Protein AF-A0A1F4DAM4-F1 (afdb_monomer_lite)

pLDDT: mean 96.37, std 4.75, range [58.41, 98.56]

Foldseek 3Di:
DAQQVVQVCCCPPVVPAARCDQQLCQLLVHDHDDDVVVVSLVVVCVVCVVVLVVQFAFDADPPPRDGDPHTRRSNRSSNVVSSVSSVD

Radius of gyration: 13.28 Å; chains: 1; bounding box: 29×27×36 Å

Sequence (88 aa):
MSDILVTKIMLGVFGNVPAFDTNFKKGFHVATFGPKALRKISAVYEEHSTVIDRYRTLTLDFVSGEPTSRKYTRAKVIDMAFFIEGMS

Structure (mmCIF, N/CA/C/O backbone):
data_AF-A0A1F4DAM4-F1
#
_entry.id   AF-A0A1F4DAM4-F1
#
loop_
_atom_site.group_PDB
_atom_site.id
_atom_site.type_symbol
_atom_site.label_atom_id
_atom_site.label_alt_id
_atom_site.label_comp_id
_atom_site.label_asym_id
_atom_site.label_entity_id
_atom_site.label_seq_id
_atom_site.pdbx_PDB_ins_code
_atom_site.Cartn_x
_atom_site.Cartn_y
_atom_site.Cartn_z
_atom_site.occupancy
_atom_site.B_iso_or_equiv
_atom_site.auth_seq_id
_atom_site.auth_comp_id
_atom_site.auth_asym_id
_atom_site.auth_atom_id
_atom_site.pdbx_PDB_model_num
ATOM 1 N N . MET A 1 1 ? 13.063 13.623 -9.476 1.00 58.41 1 MET A N 1
ATOM 2 C CA . MET A 1 1 ? 12.288 13.284 -8.260 1.00 58.41 1 MET A CA 1
ATOM 3 C C . MET A 1 1 ? 12.371 11.775 -8.075 1.00 58.41 1 MET A C 1
ATOM 5 O O . MET A 1 1 ? 12.252 11.081 -9.072 1.00 58.41 1 MET A O 1
ATOM 9 N N . SER A 1 2 ? 12.667 11.270 -6.874 1.00 85.94 2 SER A N 1
ATOM 10 C CA . SER A 1 2 ? 12.787 9.818 -6.636 1.00 85.94 2 SER A CA 1
ATOM 11 C C . SER A 1 2 ? 11.411 9.146 -6.637 1.00 85.94 2 SER A C 1
ATOM 13 O O . SER A 1 2 ? 10.461 9.734 -6.112 1.00 85.94 2 SER A O 1
ATOM 15 N N . ASP A 1 3 ? 11.327 7.910 -7.144 1.00 86.06 3 ASP A N 1
ATOM 16 C CA . ASP A 1 3 ? 10.131 7.055 -7.074 1.00 86.06 3 ASP A CA 1
ATOM 17 C C . ASP A 1 3 ? 9.545 7.015 -5.660 1.00 86.06 3 ASP A C 1
ATOM 19 O O . ASP A 1 3 ? 8.329 7.043 -5.496 1.00 86.06 3 ASP A O 1
ATOM 23 N N . ILE A 1 4 ? 10.398 7.038 -4.631 1.00 92.88 4 ILE A N 1
ATOM 24 C CA . ILE A 1 4 ? 9.986 7.027 -3.222 1.00 92.88 4 ILE A CA 1
ATOM 25 C C . ILE A 1 4 ? 9.106 8.237 -2.897 1.00 92.88 4 ILE A C 1
ATOM 27 O O . ILE A 1 4 ? 8.047 8.086 -2.298 1.00 92.88 4 ILE A O 1
ATOM 31 N N . LEU A 1 5 ? 9.529 9.446 -3.276 1.00 94.94 5 LEU A N 1
ATOM 32 C CA . LEU A 1 5 ? 8.793 10.663 -2.928 1.00 94.94 5 LEU A CA 1
ATOM 33 C C . LEU A 1 5 ? 7.474 10.744 -3.701 1.00 94.94 5 LEU A C 1
ATOM 35 O O . LEU A 1 5 ? 6.440 11.047 -3.112 1.00 94.94 5 LEU A O 1
ATOM 39 N N . VAL A 1 6 ? 7.509 10.426 -5.000 1.00 95.69 6 VAL A N 1
ATOM 40 C CA . VAL A 1 6 ? 6.311 10.402 -5.853 1.00 95.69 6 VAL A CA 1
ATOM 41 C C . VAL A 1 6 ? 5.292 9.418 -5.291 1.00 95.69 6 VAL A C 1
ATOM 43 O O . VAL A 1 6 ? 4.153 9.787 -5.019 1.00 95.69 6 VAL A O 1
ATOM 46 N N . THR A 1 7 ? 5.709 8.178 -5.049 1.00 97.38 7 THR A N 1
ATOM 47 C CA . THR A 1 7 ? 4.793 7.122 -4.611 1.00 97.38 7 THR A CA 1
ATOM 48 C C . THR A 1 7 ? 4.318 7.299 -3.169 1.00 97.38 7 THR A C 1
ATOM 50 O O . THR A 1 7 ? 3.184 6.944 -2.870 1.00 97.38 7 THR A O 1
ATOM 53 N N . LYS A 1 8 ? 5.092 7.944 -2.282 1.00 97.00 8 LYS A N 1
ATOM 54 C CA . LYS A 1 8 ? 4.602 8.349 -0.950 1.00 97.00 8 LYS A CA 1
ATOM 55 C C . LYS A 1 8 ? 3.498 9.400 -1.025 1.00 97.00 8 LYS A C 1
ATOM 57 O O . LYS A 1 8 ? 2.533 9.305 -0.273 1.00 97.00 8 LYS A O 1
ATOM 62 N N . ILE A 1 9 ? 3.602 10.368 -1.939 1.00 97.06 9 ILE A N 1
ATOM 63 C CA . ILE A 1 9 ? 2.511 11.323 -2.195 1.00 97.06 9 ILE A CA 1
ATOM 64 C C . ILE A 1 9 ? 1.304 10.579 -2.773 1.00 97.06 9 ILE A C 1
ATOM 66 O O . ILE A 1 9 ? 0.180 10.785 -2.320 1.00 97.06 9 ILE A O 1
ATOM 70 N N . MET A 1 10 ? 1.531 9.666 -3.721 1.00 97.81 10 MET A N 1
ATOM 71 C CA . MET A 1 10 ? 0.470 8.834 -4.293 1.00 97.81 10 MET A CA 1
ATOM 72 C C . MET A 1 10 ? -0.264 8.003 -3.242 1.00 97.81 10 MET A C 1
ATOM 74 O O . MET A 1 10 ? -1.492 7.948 -3.254 1.00 97.81 10 MET A O 1
ATOM 78 N N . LEU A 1 11 ? 0.462 7.432 -2.285 1.00 97.81 11 LEU A N 1
ATOM 79 C CA . LEU A 1 11 ? -0.115 6.703 -1.165 1.00 97.81 11 LEU A CA 1
ATOM 80 C C . LEU A 1 11 ? -0.852 7.627 -0.186 1.00 97.81 11 LEU A C 1
ATOM 82 O O . LEU A 1 11 ? -1.993 7.352 0.168 1.00 97.81 11 LEU A O 1
ATOM 86 N N . GLY A 1 12 ? -0.207 8.704 0.265 1.00 95.44 12 GLY A N 1
ATOM 87 C CA . GLY A 1 12 ? -0.720 9.559 1.338 1.00 95.44 12 GLY A CA 1
ATOM 88 C C . GLY A 1 12 ? -1.883 10.457 0.919 1.00 95.44 12 GLY A C 1
ATOM 89 O O . GLY A 1 12 ? -2.797 10.676 1.707 1.00 95.44 12 GLY A O 1
ATOM 90 N N . VAL A 1 13 ? -1.866 10.959 -0.318 1.00 96.06 13 VAL A N 1
ATOM 91 C CA . VAL A 1 13 ? -2.889 11.883 -0.834 1.00 96.06 13 VAL A CA 1
ATOM 92 C C . VAL A 1 13 ? -3.975 11.132 -1.597 1.00 96.06 13 VAL A C 1
ATOM 94 O O . VAL A 1 13 ? -5.160 11.350 -1.359 1.00 96.06 13 VAL A O 1
ATOM 97 N N . PHE A 1 14 ? -3.582 10.241 -2.512 1.00 96.50 14 PHE A N 1
ATOM 98 C CA . PHE A 1 14 ? -4.525 9.578 -3.419 1.00 96.50 14 PHE A CA 1
ATOM 99 C C . PHE A 1 14 ? -4.885 8.151 -2.990 1.00 96.50 14 PHE A C 1
ATOM 101 O O . PHE A 1 14 ? -5.901 7.616 -3.431 1.00 96.50 14 PHE A O 1
ATOM 108 N N . GLY A 1 15 ? -4.069 7.512 -2.148 1.00 96.62 15 GLY A N 1
ATOM 109 C CA . GLY A 1 15 ? -4.304 6.154 -1.666 1.00 96.62 15 GLY A CA 1
ATOM 110 C C . GLY A 1 15 ? -4.319 5.084 -2.759 1.00 96.62 15 GLY A C 1
ATOM 111 O O . GLY A 1 15 ? -4.962 4.051 -2.558 1.00 96.62 15 GLY A O 1
ATOM 112 N N . ASN A 1 16 ? -3.653 5.313 -3.899 1.00 97.19 16 ASN A N 1
ATOM 113 C CA . ASN A 1 16 ? -3.800 4.495 -5.113 1.00 97.19 16 ASN A CA 1
ATOM 114 C C . ASN A 1 16 ? -2.591 3.604 -5.457 1.00 97.19 16 ASN A C 1
ATOM 116 O O . ASN A 1 16 ? -2.758 2.624 -6.179 1.00 97.19 16 ASN A O 1
ATOM 120 N N . VAL A 1 17 ? -1.399 3.898 -4.933 1.00 97.31 17 VAL A N 1
ATOM 121 C CA . VAL A 1 17 ? -0.166 3.135 -5.182 1.00 97.31 17 VAL A CA 1
ATOM 122 C C . VAL A 1 17 ? 0.599 2.981 -3.859 1.00 97.31 17 VAL A C 1
ATOM 124 O O . VAL A 1 17 ? 0.644 3.949 -3.101 1.00 97.31 17 VAL A O 1
ATOM 127 N N . PRO A 1 18 ? 1.173 1.801 -3.548 1.00 98.12 18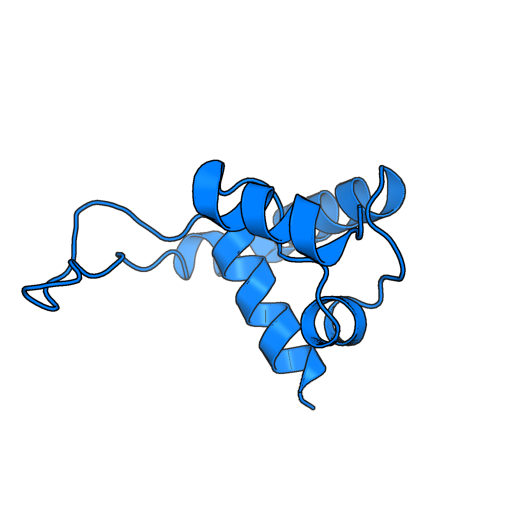 PRO A N 1
ATOM 128 C CA . PRO A 1 18 ? 2.082 1.618 -2.411 1.00 98.12 18 PRO A CA 1
ATOM 129 C C . PRO A 1 18 ? 3.295 2.552 -2.464 1.00 98.12 18 PRO A C 1
ATOM 131 O O . PRO A 1 18 ? 3.674 3.009 -3.541 1.00 98.12 18 PRO A O 1
ATOM 134 N N . ALA A 1 19 ? 3.956 2.806 -1.336 1.00 97.62 19 ALA A N 1
ATOM 135 C CA . ALA A 1 19 ? 5.193 3.575 -1.351 1.00 97.62 19 ALA A CA 1
ATOM 136 C C . ALA A 1 19 ? 6.350 2.687 -1.835 1.00 97.62 19 ALA A C 1
ATOM 138 O O . ALA A 1 19 ? 6.659 1.670 -1.230 1.00 97.62 19 ALA A O 1
ATOM 139 N N . PHE A 1 20 ? 7.048 3.082 -2.902 1.00 97.12 20 PHE A N 1
ATOM 140 C CA . PHE A 1 20 ? 8.184 2.337 -3.468 1.00 97.12 20 PHE A CA 1
ATOM 141 C C . PHE A 1 20 ? 9.482 2.583 -2.678 1.00 97.12 20 PHE A C 1
ATOM 143 O O . PHE A 1 20 ? 10.544 2.849 -3.251 1.00 97.12 20 PHE A O 1
ATOM 150 N N . ASP A 1 21 ? 9.402 2.523 -1.349 1.00 95.81 21 ASP A N 1
ATOM 151 C CA . ASP A 1 21 ? 10.560 2.595 -0.462 1.00 95.81 21 ASP A CA 1
ATOM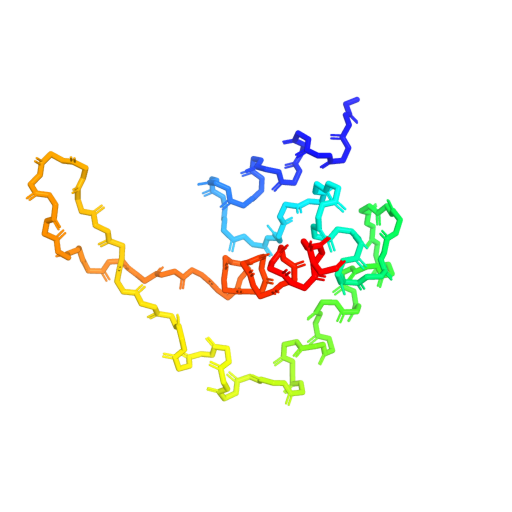 152 C C . ASP A 1 21 ? 11.379 1.294 -0.456 1.00 95.81 21 ASP A C 1
ATOM 154 O O . ASP A 1 21 ? 11.091 0.344 -1.184 1.00 95.81 21 ASP A O 1
ATOM 158 N N . THR A 1 22 ? 12.480 1.277 0.296 1.00 96.06 22 THR A N 1
ATOM 159 C CA . THR A 1 22 ? 13.420 0.149 0.308 1.00 96.06 22 THR A CA 1
ATOM 160 C C . THR A 1 22 ? 12.758 -1.161 0.727 1.00 96.06 22 THR A C 1
ATOM 162 O O . THR A 1 22 ? 12.991 -2.180 0.078 1.00 96.06 22 THR A O 1
ATOM 165 N N . ASN A 1 23 ? 11.919 -1.136 1.763 1.00 97.62 23 ASN A N 1
ATOM 166 C CA . ASN A 1 23 ? 11.322 -2.349 2.312 1.00 97.62 23 ASN A CA 1
ATOM 167 C C . ASN A 1 23 ? 10.239 -2.874 1.380 1.00 97.62 23 ASN A C 1
ATOM 169 O O . ASN A 1 23 ? 10.292 -4.041 1.005 1.00 97.62 23 ASN A O 1
ATOM 173 N N . PHE A 1 24 ? 9.339 -2.008 0.903 1.00 97.88 24 PHE A N 1
ATOM 174 C CA . PHE A 1 24 ? 8.342 -2.426 -0.078 1.00 97.88 24 PHE A CA 1
ATOM 175 C C . PHE A 1 24 ? 9.003 -3.018 -1.324 1.00 97.88 24 PHE A C 1
ATOM 177 O O . PHE A 1 24 ? 8.621 -4.089 -1.778 1.00 97.88 24 PHE A O 1
ATOM 184 N N . LYS A 1 25 ? 10.034 -2.362 -1.872 1.00 97.31 25 LYS A N 1
ATOM 185 C CA . LYS A 1 25 ? 10.752 -2.865 -3.053 1.00 97.31 25 LYS A CA 1
ATOM 186 C C . LYS A 1 25 ? 11.401 -4.225 -2.817 1.00 97.31 25 LYS A C 1
ATOM 188 O O . LYS A 1 25 ? 11.348 -5.072 -3.710 1.00 97.31 25 LYS A O 1
ATOM 193 N N . LYS A 1 26 ? 11.990 -4.431 -1.635 1.00 97.62 26 LYS A N 1
ATOM 194 C CA . LYS A 1 26 ? 12.589 -5.705 -1.233 1.00 97.62 26 LYS A CA 1
ATOM 195 C C . LYS A 1 26 ? 11.519 -6.790 -1.094 1.00 97.62 26 LYS A C 1
ATOM 197 O O . LYS A 1 26 ? 11.588 -7.772 -1.822 1.00 97.62 26 LYS A O 1
ATOM 202 N N . GLY A 1 27 ? 10.496 -6.582 -0.265 1.00 97.69 27 GLY A N 1
ATOM 203 C CA . GLY A 1 27 ? 9.447 -7.581 -0.030 1.00 97.69 27 GLY A CA 1
ATOM 204 C C . GLY A 1 27 ? 8.590 -7.858 -1.2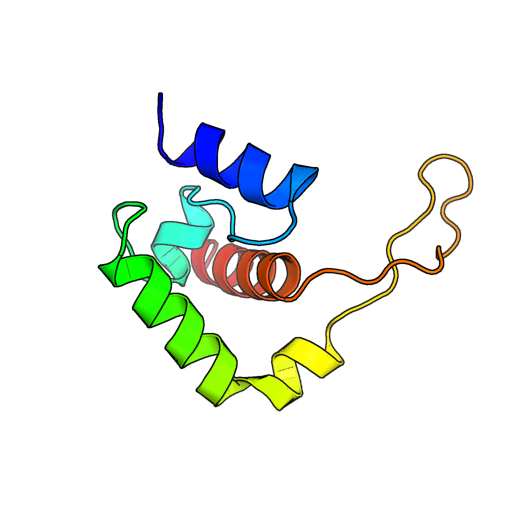68 1.00 97.69 27 GLY A C 1
ATOM 205 O O . GLY A 1 27 ? 8.276 -9.000 -1.594 1.00 97.69 27 GLY A O 1
ATOM 206 N N . PHE A 1 28 ? 8.271 -6.823 -2.043 1.00 97.69 28 PHE A N 1
ATOM 207 C CA . PHE A 1 28 ? 7.492 -6.955 -3.273 1.00 97.69 28 PHE A CA 1
ATOM 208 C C . PHE A 1 28 ? 8.329 -7.402 -4.478 1.00 97.69 28 PHE A C 1
ATOM 210 O O . PHE A 1 28 ? 7.775 -7.694 -5.541 1.00 97.69 28 PHE A O 1
ATOM 217 N N . HIS A 1 29 ? 9.656 -7.469 -4.345 1.00 96.81 29 HIS A N 1
ATOM 218 C CA . HIS A 1 29 ? 10.590 -7.825 -5.411 1.00 96.81 29 HIS A CA 1
ATOM 219 C C . HIS A 1 29 ? 10.398 -6.960 -6.674 1.00 96.81 29 HIS A C 1
ATOM 221 O O . HIS A 1 29 ? 10.095 -7.468 -7.764 1.00 96.81 29 HIS A O 1
ATOM 227 N N . VAL A 1 30 ? 10.521 -5.634 -6.524 1.00 95.69 30 VAL A N 1
ATOM 228 C CA . VAL A 1 30 ? 10.467 -4.651 -7.625 1.00 95.69 30 VAL A CA 1
ATOM 229 C C . VAL A 1 30 ? 11.547 -3.581 -7.479 1.00 95.69 30 VAL A C 1
ATOM 231 O O . VAL A 1 30 ? 11.901 -3.196 -6.373 1.00 95.69 30 VAL A O 1
ATOM 234 N N . ALA A 1 31 ? 12.058 -3.070 -8.601 1.00 91.00 31 ALA A N 1
ATOM 235 C CA . ALA A 1 31 ? 13.145 -2.086 -8.594 1.00 91.00 31 ALA A CA 1
ATOM 236 C C . ALA A 1 31 ? 12.656 -0.633 -8.718 1.00 91.00 31 ALA A C 1
ATOM 238 O O . ALA A 1 31 ? 13.079 0.226 -7.945 1.00 91.00 31 ALA A O 1
ATOM 239 N N . THR A 1 32 ? 11.772 -0.360 -9.682 1.00 93.31 32 THR A N 1
ATOM 240 C CA . THR A 1 32 ? 11.319 0.994 -10.031 1.00 93.31 32 THR A CA 1
ATOM 241 C C . THR A 1 32 ? 9.809 1.061 -10.209 1.00 93.31 32 THR A C 1
ATOM 243 O O . THR A 1 32 ? 9.146 0.067 -10.533 1.00 93.31 32 THR A O 1
ATOM 246 N N . PHE A 1 33 ? 9.262 2.252 -9.992 1.00 95.69 33 PHE A N 1
ATOM 247 C CA . PHE A 1 33 ? 7.871 2.561 -10.267 1.00 95.69 33 PHE A CA 1
ATOM 248 C C . PHE A 1 33 ? 7.639 2.667 -11.780 1.00 95.69 33 PHE A C 1
ATOM 250 O O . PHE A 1 33 ? 8.396 3.307 -12.507 1.00 95.69 33 PHE A O 1
ATOM 257 N N . GLY A 1 34 ? 6.586 2.019 -12.279 1.00 96.00 34 GLY A N 1
ATOM 258 C CA . GLY A 1 34 ? 6.247 2.054 -13.698 1.00 96.00 34 GLY A CA 1
ATOM 259 C C . GLY A 1 34 ? 5.214 1.003 -14.107 1.00 96.00 34 GLY A C 1
ATOM 260 O O . GLY A 1 34 ? 4.752 0.220 -13.270 1.00 96.00 34 GLY A O 1
ATOM 261 N N . PRO A 1 35 ? 4.864 0.926 -15.405 1.00 97.50 35 PRO A N 1
ATOM 262 C CA . PRO A 1 35 ? 3.760 0.093 -15.889 1.00 97.50 35 PRO A CA 1
ATOM 263 C C . PRO A 1 35 ? 3.891 -1.394 -15.541 1.00 97.50 35 PRO A C 1
ATOM 265 O O . PRO A 1 35 ? 2.900 -2.049 -15.227 1.00 97.50 35 PRO A O 1
ATOM 268 N N . LYS A 1 36 ? 5.115 -1.940 -15.564 1.00 97.00 36 LYS A N 1
ATOM 269 C CA . LYS A 1 36 ? 5.370 -3.338 -15.185 1.00 97.00 36 LYS A CA 1
ATOM 270 C C . LYS A 1 36 ? 5.052 -3.587 -13.708 1.00 97.00 36 LYS A C 1
ATOM 272 O O . LYS A 1 36 ? 4.400 -4.579 -13.395 1.00 97.00 36 LYS A O 1
ATOM 277 N N . ALA A 1 37 ? 5.484 -2.690 -12.822 1.00 97.25 37 ALA A N 1
ATOM 278 C CA . ALA A 1 37 ? 5.211 -2.804 -11.394 1.00 97.25 37 ALA A CA 1
ATOM 279 C C . ALA A 1 37 ? 3.715 -2.625 -11.095 1.00 97.25 37 ALA A C 1
ATOM 281 O O . ALA A 1 37 ? 3.161 -3.395 -10.321 1.00 97.25 37 ALA A O 1
ATOM 282 N N . LEU A 1 38 ? 3.042 -1.690 -11.775 1.00 97.62 38 LEU A N 1
ATOM 283 C CA . LEU A 1 38 ? 1.594 -1.485 -11.648 1.00 97.62 38 LEU A CA 1
ATOM 284 C C . LEU A 1 38 ? 0.784 -2.721 -12.060 1.00 97.62 38 LEU A C 1
ATOM 286 O O . LEU A 1 38 ? -0.122 -3.122 -11.335 1.00 97.62 38 LEU A O 1
ATOM 290 N N . ARG A 1 39 ? 1.143 -3.378 -13.171 1.00 98.25 39 ARG A N 1
ATOM 291 C CA . ARG A 1 39 ? 0.511 -4.650 -13.567 1.00 98.25 39 ARG A CA 1
ATOM 292 C C . ARG A 1 39 ? 0.734 -5.751 -12.531 1.00 98.25 39 ARG A C 1
ATOM 294 O O . ARG A 1 39 ? -0.199 -6.481 -12.225 1.00 98.25 39 ARG A O 1
ATOM 301 N N . LYS A 1 40 ? 1.941 -5.839 -11.957 1.00 98.25 40 LYS A N 1
ATOM 302 C CA . LYS A 1 40 ? 2.242 -6.796 -10.879 1.00 98.25 40 LYS A CA 1
ATOM 303 C C . LYS A 1 40 ? 1.399 -6.522 -9.628 1.00 98.25 40 LYS A C 1
ATOM 305 O O . LYS A 1 40 ? 0.886 -7.461 -9.037 1.00 98.25 40 LYS A O 1
ATOM 310 N N . ILE A 1 41 ? 1.223 -5.254 -9.249 1.00 98.25 41 ILE A N 1
ATOM 311 C CA . ILE A 1 41 ? 0.351 -4.861 -8.128 1.00 98.25 41 ILE A CA 1
ATOM 312 C C . ILE A 1 41 ? -1.103 -5.263 -8.404 1.00 98.25 41 ILE A C 1
ATOM 314 O O . ILE A 1 41 ? -1.744 -5.799 -7.506 1.00 98.25 41 ILE A O 1
ATOM 318 N N . SER A 1 42 ? -1.605 -5.054 -9.630 1.00 97.88 42 SER A N 1
ATOM 319 C CA . SER A 1 42 ? -2.958 -5.494 -10.020 1.00 97.88 42 SER A CA 1
ATOM 320 C C . SER A 1 42 ? -3.118 -7.001 -9.862 1.00 97.88 42 SER A C 1
ATOM 322 O O . SER A 1 42 ? -4.035 -7.438 -9.179 1.00 97.88 42 SER A O 1
ATOM 324 N N . ALA A 1 43 ? -2.176 -7.783 -10.401 1.00 98.38 43 ALA A N 1
ATOM 325 C CA . ALA A 1 43 ? -2.213 -9.241 -10.314 1.00 98.38 43 ALA A CA 1
ATOM 326 C C . ALA A 1 43 ? -2.219 -9.735 -8.858 1.00 98.38 43 ALA A C 1
ATOM 328 O O . ALA A 1 43 ? -3.031 -10.577 -8.496 1.00 98.38 43 ALA A O 1
ATOM 329 N N . VAL A 1 44 ? -1.378 -9.149 -7.998 1.00 98.06 44 VAL A N 1
ATOM 330 C CA . VAL A 1 44 ? -1.339 -9.482 -6.564 1.00 98.06 44 VAL A CA 1
ATOM 331 C C . VAL A 1 44 ? -2.640 -9.104 -5.855 1.00 98.06 44 VAL A C 1
ATOM 333 O O . VAL A 1 44 ? -3.106 -9.844 -4.990 1.00 98.06 44 VAL A O 1
ATOM 336 N N . TYR A 1 45 ? -3.251 -7.969 -6.210 1.00 98.25 45 TYR A N 1
ATOM 337 C CA . TYR A 1 45 ? -4.567 -7.628 -5.681 1.00 98.25 45 TYR A CA 1
ATOM 338 C C . TYR A 1 45 ? -5.634 -8.623 -6.135 1.00 98.25 45 TYR A C 1
ATOM 340 O O . TYR A 1 45 ? -6.418 -9.065 -5.307 1.00 98.25 45 TYR A O 1
ATOM 348 N N . GLU A 1 46 ? -5.673 -8.977 -7.416 1.00 98.50 46 GLU A N 1
ATOM 349 C CA . GLU A 1 46 ? -6.657 -9.911 -7.967 1.00 98.50 46 GLU A CA 1
ATOM 350 C C . GLU A 1 46 ? -6.546 -11.289 -7.299 1.00 98.50 46 GLU A C 1
ATOM 352 O O . GLU A 1 46 ? -7.549 -11.814 -6.811 1.00 98.50 46 GLU A O 1
ATOM 357 N N . GLU A 1 47 ? -5.323 -11.812 -7.175 1.00 98.56 47 GLU A N 1
ATOM 358 C CA . GLU A 1 47 ? -5.021 -13.110 -6.559 1.00 98.56 47 GLU A CA 1
ATOM 359 C C . GLU A 1 47 ? -5.373 -13.165 -5.062 1.00 98.56 47 GLU A C 1
ATOM 361 O O . GLU A 1 47 ? -5.863 -14.182 -4.571 1.00 98.56 47 GLU A O 1
ATOM 366 N N . HIS A 1 48 ? -5.181 -12.065 -4.325 1.00 98.25 48 HIS A N 1
ATOM 367 C CA . HIS A 1 48 ? -5.375 -12.019 -2.868 1.00 98.25 48 HIS A CA 1
ATOM 368 C C . HIS A 1 48 ? -6.486 -11.063 -2.416 1.00 98.25 48 HIS A C 1
ATOM 370 O O . HIS A 1 48 ? -6.517 -10.633 -1.257 1.00 98.25 48 HIS A O 1
ATOM 376 N N . SER A 1 49 ? -7.419 -10.735 -3.312 1.00 98.25 49 SER A N 1
ATOM 377 C CA . SER A 1 49 ? -8.435 -9.692 -3.109 1.00 98.25 49 SER A CA 1
ATOM 378 C C . SER A 1 49 ? -9.241 -9.895 -1.830 1.00 98.25 49 SER A C 1
ATOM 380 O O . SER A 1 49 ? -9.422 -8.950 -1.066 1.00 98.25 49 SER A O 1
ATOM 382 N N . THR A 1 50 ? -9.648 -11.134 -1.534 1.00 98.44 50 THR A N 1
ATOM 383 C CA . THR A 1 50 ? -10.398 -11.479 -0.317 1.00 98.44 50 THR A CA 1
ATOM 384 C C . THR A 1 50 ? -9.642 -11.111 0.960 1.00 98.44 50 THR A C 1
ATOM 386 O O . THR A 1 50 ? -10.222 -10.526 1.875 1.00 98.44 50 THR A O 1
ATOM 389 N N . VAL A 1 51 ? -8.346 -11.428 1.031 1.00 97.88 51 VAL A N 1
ATOM 390 C CA . VAL A 1 51 ? -7.511 -11.137 2.204 1.00 97.88 51 VAL A CA 1
ATOM 391 C C . VAL A 1 51 ? -7.247 -9.636 2.290 1.00 97.88 51 VAL A C 1
ATOM 393 O O . VAL A 1 51 ? -7.473 -9.032 3.336 1.00 97.88 51 VAL A O 1
ATOM 396 N N . ILE A 1 52 ? -6.854 -9.008 1.181 1.00 98.31 52 ILE A N 1
ATOM 397 C CA . ILE A 1 52 ? -6.566 -7.571 1.136 1.00 98.31 52 ILE A CA 1
ATOM 398 C C . ILE A 1 52 ? -7.793 -6.754 1.548 1.00 98.31 52 ILE A C 1
ATOM 400 O O . ILE A 1 52 ? -7.674 -5.857 2.381 1.00 98.31 52 ILE A O 1
ATOM 404 N N . ASP A 1 53 ? -8.978 -7.069 1.016 1.00 98.25 53 ASP A N 1
ATOM 405 C CA . ASP A 1 53 ? -10.203 -6.341 1.346 1.00 98.25 53 ASP A CA 1
ATOM 406 C C . ASP A 1 53 ? -10.676 -6.602 2.786 1.00 98.25 53 ASP A C 1
ATOM 408 O O . ASP A 1 53 ? -11.206 -5.683 3.418 1.00 98.25 53 ASP A O 1
ATOM 412 N N . ARG A 1 54 ? -10.415 -7.792 3.352 1.00 97.94 54 ARG A N 1
ATOM 413 C CA . ARG A 1 54 ? -10.678 -8.094 4.772 1.00 97.94 54 ARG A CA 1
ATOM 414 C C . ARG A 1 54 ? -9.821 -7.244 5.717 1.00 97.94 54 ARG A C 1
ATOM 416 O O . ARG A 1 54 ? -10.330 -6.803 6.743 1.00 97.94 54 ARG A O 1
ATOM 423 N N . TYR A 1 55 ? -8.556 -6.988 5.383 1.00 97.56 55 TYR A N 1
ATOM 424 C CA . TYR A 1 55 ? -7.619 -6.246 6.243 1.00 97.56 55 TYR A CA 1
ATOM 425 C C . TYR A 1 55 ? -7.676 -4.716 6.087 1.00 97.56 55 TYR A C 1
ATOM 427 O O . TYR A 1 55 ? -6.841 -3.990 6.630 1.00 97.56 55 TYR A O 1
ATOM 435 N N . ARG A 1 56 ? -8.692 -4.184 5.400 1.00 97.75 56 ARG A N 1
ATOM 436 C CA . ARG A 1 56 ? -8.958 -2.739 5.340 1.00 97.75 56 ARG A CA 1
ATOM 437 C C . ARG A 1 56 ? -9.572 -2.245 6.656 1.00 97.75 56 ARG A C 1
ATOM 439 O O . ARG A 1 56 ? -10.787 -2.066 6.753 1.00 97.75 56 ARG A O 1
ATOM 446 N N . THR A 1 57 ? -8.723 -2.036 7.661 1.00 96.12 57 THR A N 1
ATOM 447 C CA . THR A 1 57 ? -9.113 -1.521 8.985 1.00 96.12 57 THR A CA 1
ATOM 448 C C . THR A 1 57 ? -9.462 -0.029 8.955 1.00 96.12 57 THR A C 1
ATOM 450 O O . THR A 1 57 ? -9.060 0.683 8.031 1.00 96.12 57 THR A O 1
ATOM 453 N N . LEU A 1 58 ? -10.221 0.440 9.950 1.00 97.88 58 LEU A N 1
ATOM 454 C CA . LEU A 1 58 ? -10.544 1.857 10.117 1.00 97.88 58 LEU A CA 1
ATOM 455 C C . LEU A 1 58 ? -9.286 2.652 10.493 1.00 97.88 58 LEU A C 1
ATOM 457 O O . LEU A 1 58 ? -8.463 2.193 11.283 1.00 97.88 58 LEU A O 1
ATOM 461 N N . THR A 1 59 ? -9.130 3.843 9.919 1.00 96.06 59 THR A N 1
ATOM 462 C CA . THR A 1 59 ? -8.091 4.790 10.332 1.00 96.06 59 THR A CA 1
ATOM 463 C C . THR A 1 59 ? -8.479 5.440 11.645 1.00 96.06 59 THR A C 1
ATOM 465 O O . THR A 1 59 ? -9.669 5.574 11.920 1.00 96.06 59 THR A O 1
ATOM 468 N N . LEU A 1 60 ? -7.493 5.885 12.415 1.00 97.06 60 LEU A N 1
ATOM 469 C CA . LEU A 1 60 ? -7.717 6.579 13.679 1.00 97.06 60 LEU A CA 1
ATOM 470 C C . LEU A 1 60 ? -7.737 8.091 13.464 1.00 97.06 60 LEU A C 1
ATOM 472 O O . LEU A 1 60 ? -6.989 8.614 12.633 1.00 97.06 60 LEU A O 1
ATOM 476 N N . ASP A 1 61 ? -8.594 8.778 14.207 1.00 96.94 61 ASP A N 1
ATOM 477 C CA . ASP A 1 61 ? -8.504 10.222 14.357 1.00 96.94 61 ASP A CA 1
ATOM 478 C C . A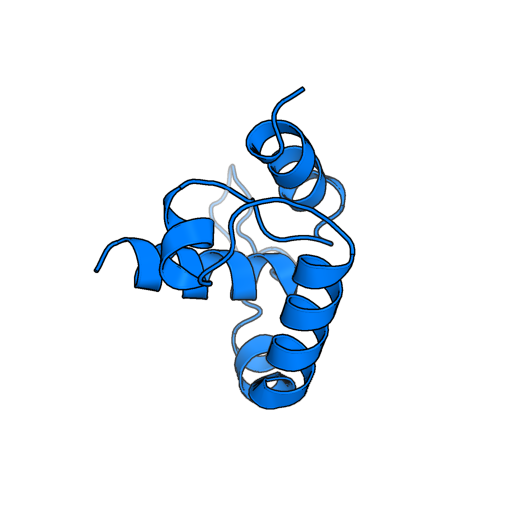SP A 1 61 ? -7.252 10.560 15.173 1.00 96.94 61 ASP A C 1
ATOM 480 O O . ASP A 1 61 ? -6.961 9.924 16.184 1.00 96.94 61 ASP A O 1
ATOM 484 N N . PHE A 1 62 ? -6.481 11.546 14.714 1.00 94.56 62 PHE A N 1
ATOM 485 C CA . PHE A 1 62 ? -5.160 11.814 15.285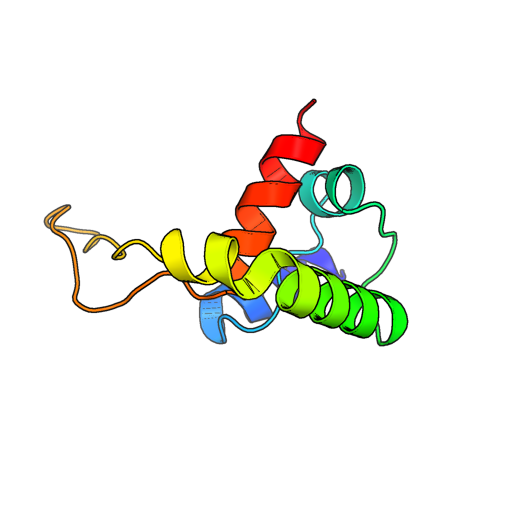 1.00 94.56 62 PHE A CA 1
ATOM 486 C C . PHE A 1 62 ? -5.226 12.371 16.711 1.00 94.56 62 PHE A C 1
ATOM 488 O O . PHE A 1 62 ? -4.319 12.125 17.501 1.00 94.56 62 PHE A O 1
ATOM 495 N N . VAL A 1 63 ? -6.274 13.128 17.040 1.00 97.62 63 VAL A N 1
ATOM 496 C CA . VAL A 1 63 ? -6.394 13.791 18.344 1.00 97.62 63 VAL A CA 1
ATOM 497 C C . VAL A 1 63 ? -6.997 12.843 19.374 1.00 97.62 63 VAL A C 1
ATOM 499 O O . VAL A 1 63 ? -6.482 12.732 20.482 1.00 97.62 63 VAL A O 1
ATOM 502 N N . SER A 1 64 ? -8.086 12.167 19.013 1.00 97.12 64 SER A N 1
ATOM 503 C CA . SER A 1 64 ? -8.838 11.304 19.929 1.00 97.12 64 SER A CA 1
ATOM 504 C C . SER A 1 64 ? -8.322 9.868 19.990 1.00 97.12 64 SER A C 1
ATOM 506 O O . SER A 1 64 ? -8.571 9.182 20.974 1.00 97.12 64 SER A O 1
ATOM 508 N N . GLY A 1 65 ? -7.619 9.394 18.957 1.00 96.81 65 GLY A N 1
ATOM 509 C CA . GLY A 1 65 ? -7.231 7.988 18.825 1.00 96.81 65 GLY A CA 1
ATOM 510 C C . GLY A 1 65 ? -8.393 7.053 18.474 1.00 96.81 65 GLY A C 1
ATOM 511 O O . GLY A 1 65 ? -8.170 5.857 18.300 1.00 96.81 65 GLY A O 1
ATOM 512 N N . GLU A 1 66 ? -9.611 7.577 18.330 1.00 98.06 66 GLU A N 1
ATOM 513 C CA . GLU A 1 66 ? -10.802 6.784 18.040 1.00 98.06 66 GLU A CA 1
ATOM 514 C C . GLU A 1 66 ? -10.889 6.397 16.553 1.00 98.06 66 GLU A C 1
ATOM 516 O O . GLU A 1 66 ? -10.405 7.131 15.680 1.00 98.06 66 GLU A O 1
ATOM 521 N N . PRO A 1 67 ? -11.528 5.262 16.212 1.00 98.06 67 PRO A N 1
ATOM 522 C CA . PRO A 1 67 ? -11.763 4.889 14.824 1.00 98.06 67 PRO A CA 1
ATOM 523 C C . PRO A 1 67 ? -12.606 5.927 14.070 1.00 98.06 67 PRO A C 1
ATOM 525 O O . PRO A 1 67 ? -13.690 6.323 14.488 1.00 98.06 67 PRO A O 1
ATOM 528 N N . THR A 1 68 ? -12.143 6.312 12.886 1.00 97.19 68 THR A N 1
ATOM 529 C CA . THR A 1 68 ? -12.909 7.105 11.913 1.00 97.19 68 THR A CA 1
ATOM 530 C C . THR A 1 68 ? -13.763 6.204 11.017 1.00 97.19 68 THR A C 1
ATOM 532 O O . THR A 1 68 ? -13.603 4.988 10.998 1.00 97.19 68 THR A O 1
ATOM 535 N N . SER A 1 69 ? -14.611 6.791 10.168 1.00 96.94 69 SER A N 1
ATOM 536 C CA . SER A 1 69 ? -15.345 6.053 9.126 1.00 96.94 69 SER A CA 1
ATOM 537 C C . SER A 1 69 ? -14.492 5.649 7.912 1.00 96.94 69 SER A C 1
ATOM 539 O O . SER A 1 69 ? -14.958 4.908 7.042 1.00 96.94 69 SER A O 1
ATOM 541 N N . ARG A 1 70 ? -13.246 6.132 7.813 1.00 95.38 70 ARG A N 1
ATOM 542 C CA . ARG A 1 70 ? -12.357 5.852 6.679 1.00 95.38 70 ARG A CA 1
ATOM 543 C C . ARG A 1 70 ? -11.618 4.547 6.922 1.00 95.38 70 ARG A C 1
ATOM 545 O O . ARG A 1 70 ? -11.092 4.318 8.002 1.00 95.38 70 ARG A O 1
ATOM 552 N N . LYS A 1 71 ? -11.539 3.701 5.897 1.00 97.19 71 LYS A N 1
ATOM 553 C CA . LYS A 1 71 ? -10.720 2.483 5.914 1.00 97.19 71 LYS A CA 1
ATOM 554 C C . LYS A 1 71 ? -9.389 2.718 5.218 1.00 97.19 71 LYS A C 1
ATOM 556 O O . LYS A 1 71 ? -9.324 3.513 4.279 1.00 97.19 71 LYS A O 1
ATOM 561 N N . TYR A 1 72 ? -8.370 1.945 5.584 1.00 97.31 72 TYR A N 1
ATOM 562 C CA . TYR A 1 72 ? -7.188 1.794 4.743 1.00 97.31 72 TYR A CA 1
ATOM 563 C C . TYR A 1 72 ? -7.585 1.442 3.306 1.00 97.31 72 TYR A C 1
ATOM 565 O O . TYR A 1 72 ? -8.498 0.646 3.039 1.00 97.31 72 TYR A O 1
ATOM 573 N N . THR A 1 73 ? -6.900 2.082 2.360 1.00 98.00 73 THR A N 1
ATOM 574 C CA . THR A 1 73 ? -7.033 1.736 0.949 1.00 98.00 73 THR A CA 1
ATOM 575 C C . THR A 1 73 ? -6.356 0.396 0.686 1.00 98.00 73 THR A C 1
ATOM 577 O O . THR A 1 73 ? -5.504 -0.053 1.453 1.00 98.00 73 THR A O 1
ATOM 580 N N . ARG A 1 74 ? -6.700 -0.245 -0.433 1.00 98.38 74 ARG A N 1
ATOM 581 C CA . ARG A 1 74 ? -6.027 -1.477 -0.877 1.00 98.38 74 ARG A CA 1
ATOM 582 C C . ARG A 1 74 ? -4.529 -1.259 -1.045 1.00 98.38 74 ARG A C 1
ATOM 584 O O . ARG A 1 74 ? -3.745 -2.078 -0.585 1.00 98.38 74 ARG A O 1
ATOM 591 N N . ALA A 1 75 ? -4.147 -0.114 -1.616 1.00 98.25 75 ALA A N 1
ATOM 592 C CA . ALA A 1 75 ? -2.751 0.276 -1.743 1.00 98.25 75 ALA A CA 1
ATOM 593 C C . ALA A 1 75 ? -2.053 0.328 -0.379 1.00 98.25 75 ALA A C 1
ATOM 595 O O . ALA A 1 75 ? -0.944 -0.173 -0.270 1.00 98.25 75 ALA A O 1
ATOM 596 N N . LYS A 1 76 ? -2.711 0.844 0.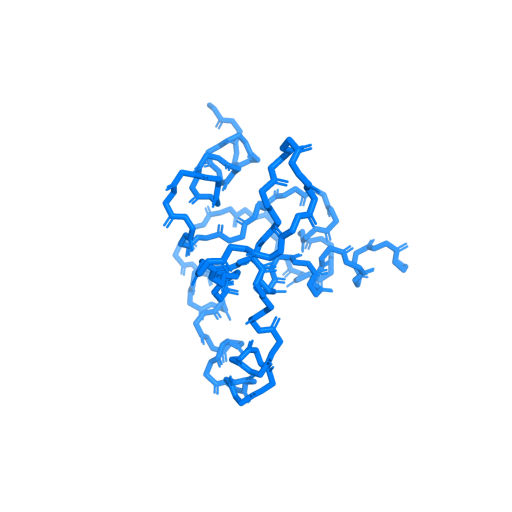671 1.00 98.12 76 LYS A N 1
ATOM 597 C CA . LYS A 1 76 ? -2.138 0.884 2.024 1.00 98.12 76 LYS A CA 1
ATOM 598 C C . LYS A 1 76 ? -1.983 -0.498 2.660 1.00 98.12 76 LYS A C 1
ATOM 600 O O . LYS A 1 76 ? -1.004 -0.729 3.365 1.00 98.12 76 LYS A O 1
ATOM 605 N N . VAL A 1 77 ? -2.926 -1.408 2.424 1.00 98.44 77 VAL A N 1
ATOM 606 C CA . VAL A 1 77 ? -2.825 -2.793 2.917 1.00 98.44 77 VAL A CA 1
ATOM 607 C C . VAL A 1 77 ? -1.673 -3.526 2.221 1.00 98.44 77 VAL A C 1
ATOM 609 O O . VAL A 1 77 ? -0.838 -4.120 2.894 1.00 98.44 77 VAL A O 1
ATOM 612 N N . ILE A 1 78 ? -1.581 -3.418 0.891 1.00 98.44 78 ILE A N 1
ATOM 613 C CA . ILE A 1 78 ? -0.494 -4.005 0.088 1.00 98.44 78 ILE A CA 1
ATOM 614 C C . ILE A 1 78 ? 0.866 -3.414 0.491 1.00 98.44 78 ILE A C 1
ATOM 616 O O . ILE A 1 78 ? 1.824 -4.155 0.692 1.00 98.44 78 ILE A O 1
ATOM 620 N N . ASP A 1 79 ? 0.936 -2.091 0.657 1.00 98.25 79 ASP A N 1
ATOM 621 C CA . ASP A 1 79 ? 2.109 -1.361 1.150 1.00 98.25 79 ASP A CA 1
ATOM 622 C C . ASP A 1 79 ? 2.639 -1.956 2.457 1.00 98.25 79 ASP A C 1
ATOM 624 O O . ASP A 1 79 ? 3.812 -2.298 2.544 1.00 98.25 79 ASP A O 1
ATOM 628 N N . MET A 1 80 ? 1.768 -2.163 3.450 1.00 97.81 80 MET A N 1
ATOM 629 C CA . MET A 1 80 ? 2.183 -2.713 4.744 1.00 97.81 80 MET A CA 1
ATOM 630 C C . MET A 1 80 ? 2.567 -4.186 4.678 1.00 97.81 80 MET A C 1
ATOM 632 O O . MET A 1 80 ? 3.544 -4.566 5.315 1.00 97.81 80 MET A O 1
ATOM 636 N N . ALA A 1 81 ? 1.857 -5.003 3.897 1.00 97.75 81 ALA A N 1
ATOM 637 C CA . ALA A 1 81 ? 2.189 -6.419 3.758 1.00 97.75 81 ALA A CA 1
ATOM 638 C C . ALA A 1 81 ? 3.629 -6.605 3.249 1.00 97.75 81 ALA A C 1
ATOM 640 O O . ALA A 1 81 ? 4.427 -7.306 3.868 1.00 97.75 81 ALA A O 1
ATOM 641 N N . PHE A 1 82 ? 3.992 -5.903 2.173 1.00 98.25 82 PHE A N 1
ATOM 642 C CA . PHE A 1 82 ? 5.328 -6.024 1.587 1.00 98.25 82 PHE A CA 1
ATOM 643 C C . PHE A 1 82 ? 6.388 -5.162 2.270 1.00 98.25 82 PHE A C 1
ATOM 645 O O . PHE A 1 82 ? 7.574 -5.451 2.138 1.00 98.25 82 PHE A O 1
ATOM 652 N N . PHE A 1 83 ? 5.994 -4.141 3.032 1.00 98.00 83 PHE A N 1
ATOM 653 C CA . PHE A 1 83 ? 6.910 -3.477 3.953 1.00 98.00 83 PHE A CA 1
ATOM 654 C C . PHE A 1 83 ? 7.413 -4.457 5.020 1.00 98.00 83 PHE A C 1
ATOM 656 O O . PHE A 1 83 ? 8.620 -4.535 5.233 1.00 98.00 83 PHE A O 1
ATOM 663 N N . ILE A 1 84 ? 6.512 -5.229 5.645 1.00 97.75 84 ILE A N 1
ATOM 664 C CA . ILE A 1 84 ? 6.876 -6.239 6.651 1.00 97.75 84 ILE A CA 1
ATOM 665 C C . ILE A 1 84 ? 7.734 -7.344 6.027 1.00 97.75 84 ILE A C 1
ATOM 667 O O . ILE A 1 84 ? 8.801 -7.634 6.555 1.00 97.75 84 ILE A O 1
ATOM 671 N N . GLU A 1 85 ? 7.340 -7.876 4.867 1.00 97.56 85 GLU A N 1
ATOM 672 C CA . GLU A 1 85 ? 8.141 -8.866 4.124 1.00 97.56 85 GLU A CA 1
ATOM 673 C C . GLU A 1 85 ? 9.546 -8.339 3.761 1.00 97.56 85 GLU A C 1
ATOM 675 O O . GLU A 1 85 ? 10.526 -9.077 3.716 1.00 97.56 85 GLU A O 1
ATOM 680 N N . GLY A 1 86 ? 9.680 -7.034 3.516 1.00 97.75 86 GLY A N 1
ATOM 681 C CA . GLY A 1 86 ? 10.972 -6.403 3.253 1.00 97.75 86 GLY A CA 1
ATOM 682 C C . GLY A 1 86 ? 11.878 -6.272 4.478 1.00 97.75 86 GLY A C 1
ATOM 683 O O . GLY A 1 86 ? 13.090 -6.105 4.320 1.00 97.75 86 GLY A O 1
ATOM 684 N N . MET A 1 87 ? 11.320 -6.334 5.689 1.00 96.38 87 MET A N 1
ATOM 685 C CA . MET A 1 87 ? 12.092 -6.277 6.933 1.00 96.38 87 MET A CA 1
ATOM 686 C C . MET A 1 87 ? 12.740 -7.617 7.297 1.00 96.38 87 MET A C 1
ATOM 688 O O . MET A 1 87 ? 13.722 -7.600 8.039 1.00 96.38 87 MET A O 1
ATOM 692 N N . SER A 1 88 ? 12.215 -8.734 6.780 1.00 85.19 88 SER A N 1
ATOM 693 C CA . SER A 1 88 ? 12.762 -10.090 6.953 1.00 85.19 88 SER A CA 1
ATOM 694 C C . SER A 1 88 ? 14.089 -10.340 6.244 1.00 85.19 88 SER A C 1
ATOM 696 O O . SER A 1 88 ? 14.410 -9.636 5.253 1.00 85.19 88 SER A O 1
#

Secondary structure (DSSP, 8-state):
--HHHHHHHIIIII--S----HHHHHHHT--S-SHHHHHHHHHHHHHTHHHHHHT-PEEEPTTT-PEEEEEPPHHHHHHHHHHHHHH-